Protein AF-A0A950K580-F1 (afdb_monomer_lite)

Radius of gyration: 21.32 Å; chains: 1; bounding box: 86×43×46 Å

pLDDT: mean 89.59, std 15.72, range [38.06, 98.88]

Sequence (179 aa):
MRTPIIGVLLLLSACGGGSEADAKKDRAASMATWALLFPLDGAEVRLPLKEMNVLLFKDEEVASKNPVVFEIQGDGVSLFGQIPPANNPGYDEKWEKLIGATLTVKPSGEFHHDAVESRLALPGKPEVKVLSGTLTPESTSGKWSGSEGNKTLKGKFSLLLSDGRRIEGTFAVHAITWG

Foldseek 3Di:
DDDDDDPPPPPPDDPDPDDPVVQLVLQVVLQVVFFWWFDDPNDIDTWRWAAKEWEADPDLVCLQQDWTKIWTHTRQWTWIWTDDSQQDCPPVNVNVSQAQPKIKTAQWDADPNDITGGWGDTPPDHIWTWHIKIWHFHDWDFDAAAPSGNTKTKGKMWTQIPVRDIIIGMGIHHYHYDD

Secondary structure (DSSP, 8-state):
-------------------HHHHHHHHHHHHTT-EEEEEETTEEEEEEEEEEEEE--SSHHHHHHSPEEEEEEETTEEEEEEE-GGG--TTTT-GGGGTT--EEEESEEEETTEEEE-EEE-TTS-EEEEEEEEEEEEEEE-S--STT---EEEEEEEEEETTS-EEEEEEEEEEEEE-

Structure (mmCIF, N/CA/C/O backbone):
data_AF-A0A950K580-F1
#
_entry.id   AF-A0A950K580-F1
#
loop_
_atom_site.group_PDB
_atom_site.id
_atom_site.type_symbol
_atom_site.label_atom_id
_atom_site.label_alt_id
_atom_site.label_comp_id
_atom_site.label_asym_id
_atom_site.label_entity_id
_atom_site.label_seq_id
_atom_site.pdbx_PDB_ins_code
_atom_site.Cartn_x
_atom_site.Cartn_y
_atom_site.Cartn_z
_atom_site.occupancy
_atom_site.B_iso_or_equiv
_atom_site.auth_seq_id
_atom_site.auth_comp_id
_atom_site.auth_asym_id
_atom_site.auth_atom_id
_atom_site.pdbx_PDB_model_num
ATOM 1 N N . MET A 1 1 ? 68.733 -33.167 -6.407 1.00 43.19 1 MET A N 1
ATOM 2 C CA . MET A 1 1 ? 67.789 -32.499 -7.333 1.00 43.19 1 MET A CA 1
ATOM 3 C C . MET A 1 1 ? 66.438 -33.191 -7.233 1.00 43.19 1 MET A C 1
ATOM 5 O O . MET A 1 1 ? 66.427 -34.413 -7.256 1.00 43.19 1 MET A O 1
ATOM 9 N N . ARG A 1 2 ? 65.358 -32.393 -7.201 1.00 38.06 2 ARG A N 1
ATOM 10 C CA . ARG A 1 2 ? 63.921 -32.744 -7.290 1.00 38.06 2 ARG A CA 1
ATOM 11 C C . ARG A 1 2 ? 63.175 -33.034 -5.979 1.00 38.06 2 ARG A C 1
ATOM 13 O O . ARG A 1 2 ? 62.946 -34.168 -5.587 1.00 38.06 2 ARG A O 1
ATOM 20 N N . THR A 1 3 ? 62.737 -31.933 -5.376 1.00 42.38 3 THR A N 1
ATOM 21 C CA . THR A 1 3 ? 61.520 -31.768 -4.568 1.00 42.38 3 THR A CA 1
ATOM 22 C C . THR A 1 3 ? 60.268 -32.195 -5.355 1.00 42.38 3 THR A C 1
ATOM 24 O O . THR A 1 3 ? 60.177 -31.848 -6.534 1.00 42.38 3 THR A O 1
ATOM 27 N N . PRO A 1 4 ? 59.263 -32.820 -4.717 1.00 47.78 4 PRO A N 1
ATOM 28 C CA . PRO A 1 4 ? 57.869 -32.703 -5.139 1.00 47.78 4 PRO A CA 1
ATOM 29 C C . PRO A 1 4 ? 57.065 -31.965 -4.052 1.00 47.78 4 PRO A C 1
ATOM 31 O O . PRO A 1 4 ? 57.013 -32.383 -2.902 1.00 47.78 4 PRO A O 1
ATOM 34 N N . ILE A 1 5 ? 56.707 -30.710 -4.328 1.00 44.75 5 ILE A N 1
ATOM 35 C CA . ILE A 1 5 ? 55.342 -30.244 -4.640 1.00 44.75 5 ILE A CA 1
ATOM 36 C C . ILE A 1 5 ? 54.392 -30.382 -3.441 1.00 44.75 5 ILE A C 1
ATOM 38 O O . ILE A 1 5 ? 53.749 -31.403 -3.217 1.00 44.75 5 ILE A O 1
ATOM 42 N N . ILE A 1 6 ? 54.304 -29.273 -2.703 1.00 45.47 6 ILE A N 1
ATOM 43 C CA . ILE A 1 6 ? 53.232 -28.943 -1.766 1.00 45.47 6 ILE A CA 1
ATOM 44 C C . ILE A 1 6 ? 51.934 -28.865 -2.577 1.00 45.47 6 ILE A C 1
ATOM 46 O O . ILE A 1 6 ? 51.773 -27.981 -3.418 1.00 45.47 6 ILE A O 1
ATOM 50 N N . GLY A 1 7 ? 51.021 -29.806 -2.341 1.00 38.62 7 GLY A N 1
ATOM 51 C CA . GLY A 1 7 ? 49.654 -29.731 -2.841 1.00 38.62 7 GLY A CA 1
ATOM 52 C C . GLY A 1 7 ? 48.914 -28.615 -2.115 1.00 38.62 7 GLY A C 1
ATOM 53 O O . GLY A 1 7 ? 48.489 -28.784 -0.975 1.00 38.62 7 GLY A O 1
ATOM 54 N N . VAL A 1 8 ? 48.790 -27.462 -2.770 1.00 41.91 8 VAL A N 1
ATOM 55 C CA . VAL A 1 8 ? 47.900 -26.380 -2.350 1.00 41.91 8 VAL A CA 1
ATOM 56 C C . VAL A 1 8 ? 46.468 -26.902 -2.462 1.00 41.91 8 VAL A C 1
ATOM 58 O O . VAL A 1 8 ? 45.935 -27.053 -3.560 1.00 41.91 8 VAL A O 1
ATOM 61 N N . LEU A 1 9 ? 45.855 -27.207 -1.317 1.00 41.38 9 LEU A N 1
ATOM 62 C CA . LEU A 1 9 ? 44.417 -27.420 -1.218 1.00 41.38 9 LEU A CA 1
ATOM 63 C C . LEU A 1 9 ? 43.745 -26.065 -1.492 1.00 41.38 9 LEU A C 1
ATOM 65 O O . LEU A 1 9 ? 43.717 -25.182 -0.636 1.00 41.38 9 LEU A O 1
ATOM 69 N N . LEU A 1 10 ? 43.258 -25.878 -2.718 1.00 41.56 10 LEU A N 1
ATOM 70 C CA . LEU A 1 10 ? 42.392 -24.763 -3.087 1.00 41.56 10 LEU A CA 1
ATOM 71 C C . LEU A 1 10 ? 41.057 -24.928 -2.349 1.00 41.56 10 LEU A C 1
ATOM 73 O O . LEU A 1 10 ? 40.171 -25.663 -2.780 1.00 41.56 10 LEU A O 1
ATOM 77 N N . LEU A 1 11 ? 40.934 -24.245 -1.211 1.00 38.19 11 LEU A N 1
ATOM 78 C CA . LEU A 1 11 ? 39.661 -23.963 -0.557 1.00 38.19 11 LEU A CA 1
ATOM 79 C C . LEU A 1 11 ? 38.837 -23.075 -1.498 1.00 38.19 11 LEU A C 1
ATOM 81 O O . LEU A 1 11 ? 39.038 -21.863 -1.570 1.00 38.19 11 LEU A O 1
ATOM 85 N N . LEU A 1 12 ? 37.928 -23.697 -2.250 1.00 41.06 12 LEU A N 1
ATOM 86 C CA . LEU A 1 12 ? 36.869 -23.012 -2.986 1.00 41.06 12 LEU A CA 1
ATOM 87 C C . LEU A 1 12 ? 35.871 -22.430 -1.978 1.00 41.06 12 LEU A C 1
ATOM 89 O O . LEU A 1 12 ? 34.885 -23.059 -1.599 1.00 41.06 12 LEU A O 1
ATOM 93 N N . SER A 1 13 ? 36.152 -21.214 -1.526 1.00 46.69 13 SER A N 1
ATOM 94 C CA . SER A 1 13 ? 35.209 -20.391 -0.780 1.00 46.69 13 SER A CA 1
ATOM 95 C C . SER A 1 13 ? 34.094 -19.899 -1.710 1.00 46.69 13 SER A C 1
ATOM 97 O O . SER A 1 13 ? 34.325 -19.074 -2.586 1.00 46.69 13 SER A O 1
ATOM 99 N N . ALA A 1 14 ? 32.890 -20.425 -1.484 1.00 45.47 14 ALA A N 1
ATOM 100 C CA . ALA A 1 14 ? 31.599 -19.733 -1.501 1.00 45.47 14 ALA A CA 1
ATOM 101 C C . ALA A 1 14 ? 31.311 -18.694 -2.613 1.00 45.47 14 ALA A C 1
ATOM 103 O O . ALA A 1 14 ? 31.613 -17.511 -2.482 1.00 45.47 14 ALA A O 1
ATOM 104 N N . CYS A 1 15 ? 30.506 -19.099 -3.599 1.00 44.62 15 CYS A N 1
ATOM 105 C CA . CYS A 1 15 ? 29.471 -18.234 -4.177 1.00 44.62 15 CYS A CA 1
ATOM 106 C C . CYS A 1 15 ? 28.112 -18.785 -3.728 1.00 44.62 15 CYS A C 1
ATOM 108 O O . CYS A 1 15 ? 27.539 -19.669 -4.358 1.00 44.62 15 CYS A O 1
ATOM 110 N N . GLY A 1 16 ? 27.650 -18.323 -2.563 1.00 44.59 16 GLY A N 1
ATOM 111 C CA . GLY A 1 16 ? 26.386 -18.727 -1.951 1.00 44.59 16 GLY A CA 1
ATOM 112 C C . GLY A 1 16 ? 25.178 -18.167 -2.701 1.00 44.59 16 GLY A C 1
ATOM 113 O O . GLY A 1 16 ? 24.600 -17.159 -2.293 1.00 44.59 16 GLY A O 1
ATOM 114 N N . GLY A 1 17 ? 24.780 -18.834 -3.783 1.00 52.66 17 GLY A N 1
ATOM 115 C CA . GLY A 1 17 ? 23.398 -18.786 -4.251 1.00 52.66 17 GLY A CA 1
ATOM 116 C C . GLY A 1 17 ? 22.542 -19.535 -3.233 1.00 52.66 17 GLY A C 1
ATOM 117 O O . GLY A 1 17 ? 22.716 -20.737 -3.064 1.00 52.66 17 GLY A O 1
ATOM 118 N N . GLY A 1 18 ? 21.697 -18.822 -2.484 1.00 63.38 18 GLY A N 1
ATOM 119 C CA . GLY A 1 18 ? 20.774 -19.468 -1.542 1.00 63.38 18 GLY A CA 1
ATOM 120 C C . GLY A 1 18 ? 19.825 -20.398 -2.295 1.00 63.38 18 GLY A C 1
ATOM 121 O O . GLY A 1 18 ? 19.462 -20.117 -3.437 1.00 63.38 18 GLY A O 1
ATOM 122 N N . SER A 1 19 ? 19.474 -21.520 -1.677 1.00 82.06 19 SER A N 1
ATOM 123 C CA . SER A 1 19 ? 18.600 -22.519 -2.286 1.00 82.06 19 SER A CA 1
ATOM 124 C C . SER A 1 19 ? 17.154 -22.015 -2.377 1.00 82.06 19 SER A C 1
ATOM 126 O O . SER A 1 19 ? 16.746 -21.120 -1.637 1.00 82.06 19 SER A O 1
ATOM 128 N N . GLU A 1 20 ? 16.337 -22.624 -3.238 1.00 82.19 20 GLU A N 1
ATOM 129 C CA . GLU A 1 20 ? 14.886 -22.369 -3.290 1.00 82.19 20 GLU A CA 1
ATOM 130 C C . GLU A 1 20 ? 14.214 -22.584 -1.919 1.00 82.19 20 GLU A C 1
ATOM 132 O O . GLU A 1 20 ? 13.305 -21.850 -1.527 1.00 82.19 20 GLU A O 1
ATOM 137 N N . ALA A 1 21 ? 14.719 -23.544 -1.136 1.00 85.50 21 ALA A N 1
ATOM 138 C CA . ALA A 1 21 ? 14.267 -23.783 0.229 1.00 85.50 21 ALA A CA 1
ATOM 139 C C . ALA A 1 21 ? 14.561 -22.594 1.163 1.00 85.50 21 ALA A C 1
ATOM 141 O O . ALA A 1 21 ? 13.720 -22.259 2.002 1.00 85.50 21 ALA A O 1
ATOM 142 N N . ASP A 1 22 ? 15.710 -21.931 0.996 1.00 86.62 22 ASP A N 1
ATOM 143 C CA . ASP A 1 22 ? 16.052 -20.722 1.752 1.00 86.62 22 ASP A CA 1
ATOM 144 C C . ASP A 1 22 ? 15.130 -19.562 1.367 1.00 86.62 22 ASP A C 1
ATOM 146 O O . ASP A 1 22 ? 14.585 -18.900 2.248 1.00 86.62 22 ASP A O 1
ATOM 150 N N . ALA A 1 23 ? 14.869 -19.367 0.069 1.00 85.62 23 ALA A N 1
ATOM 151 C CA . ALA A 1 23 ? 13.942 -18.340 -0.410 1.00 85.62 23 ALA A CA 1
ATOM 152 C C . ALA A 1 23 ? 12.526 -18.532 0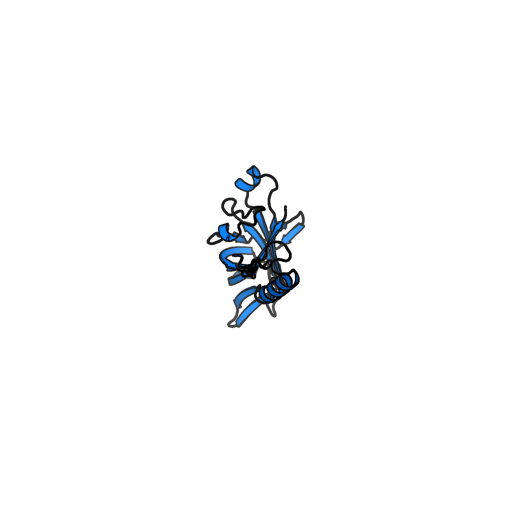.160 1.00 85.62 23 ALA A C 1
ATOM 154 O O . ALA A 1 23 ? 11.933 -17.591 0.693 1.00 85.62 23 ALA A O 1
ATOM 155 N N . LYS A 1 24 ? 12.017 -19.770 0.150 1.00 88.38 24 LYS A N 1
ATOM 156 C CA . LYS A 1 24 ? 10.711 -20.111 0.729 1.00 88.38 24 LYS A CA 1
ATOM 157 C C . LYS A 1 24 ? 10.654 -19.853 2.235 1.00 88.38 24 LYS A C 1
ATOM 159 O O . LYS A 1 24 ? 9.660 -19.323 2.736 1.00 88.38 24 LYS A O 1
ATOM 164 N N . LYS A 1 25 ? 11.707 -20.222 2.969 1.00 89.69 25 LYS A N 1
ATOM 165 C CA . LYS A 1 25 ? 11.805 -19.981 4.415 1.00 89.69 25 LYS A CA 1
ATOM 166 C C . LYS A 1 25 ? 11.840 -18.484 4.728 1.00 89.69 25 LYS A C 1
ATOM 168 O O . LYS A 1 25 ? 11.097 -18.027 5.597 1.00 89.69 25 LYS A O 1
ATOM 173 N N . ASP A 1 26 ? 12.658 -17.727 4.004 1.00 90.19 26 ASP A N 1
ATOM 174 C CA . ASP A 1 26 ? 12.786 -16.278 4.160 1.00 90.19 26 ASP A CA 1
ATOM 175 C C . ASP A 1 26 ? 11.474 -15.554 3.832 1.00 90.19 26 ASP A C 1
ATOM 177 O O . ASP A 1 26 ? 11.084 -14.614 4.536 1.00 90.19 26 ASP A O 1
ATOM 181 N N . ARG A 1 27 ? 10.759 -16.009 2.795 1.00 91.12 27 ARG A N 1
ATOM 182 C CA . ARG A 1 27 ? 9.419 -15.520 2.455 1.00 91.12 27 ARG A CA 1
ATOM 183 C C . ARG A 1 27 ? 8.433 -15.789 3.578 1.00 91.12 27 ARG A C 1
ATOM 185 O O . ARG A 1 27 ? 7.811 -14.843 4.044 1.00 91.12 27 ARG A O 1
ATOM 192 N N . ALA A 1 28 ? 8.332 -17.026 4.065 1.00 91.00 28 ALA A N 1
ATOM 193 C CA . ALA A 1 28 ? 7.405 -17.372 5.144 1.00 91.00 28 ALA A CA 1
ATOM 194 C C . ALA A 1 28 ? 7.643 -16.529 6.411 1.00 91.00 28 ALA A C 1
ATOM 196 O O . ALA A 1 28 ? 6.692 -16.032 7.017 1.00 91.00 28 ALA A O 1
ATOM 197 N N . ALA A 1 29 ? 8.909 -16.306 6.779 1.00 91.00 29 ALA A N 1
ATOM 198 C CA . ALA A 1 29 ? 9.263 -15.432 7.895 1.00 91.00 29 ALA A CA 1
ATOM 199 C C . ALA A 1 29 ? 8.858 -13.966 7.646 1.00 91.00 29 ALA A C 1
ATOM 201 O O . ALA A 1 29 ? 8.364 -13.295 8.551 1.00 91.00 29 ALA A O 1
ATOM 202 N N . SER A 1 30 ? 9.031 -13.473 6.417 1.00 92.75 30 SER A N 1
ATOM 203 C CA . SER A 1 30 ? 8.679 -12.097 6.043 1.00 92.75 30 SER A CA 1
ATOM 204 C C . SER A 1 30 ? 7.163 -11.890 5.995 1.00 92.75 30 SER A C 1
ATOM 206 O O . SER A 1 30 ? 6.676 -10.903 6.544 1.00 92.75 30 SER A O 1
ATOM 208 N N . MET A 1 31 ? 6.416 -12.849 5.439 1.00 92.31 31 MET A N 1
ATOM 209 C CA . MET A 1 31 ? 4.948 -12.851 5.357 1.00 92.31 31 MET A CA 1
ATOM 210 C C . MET A 1 31 ? 4.283 -12.639 6.714 1.00 92.31 31 MET A C 1
ATOM 212 O O . MET A 1 31 ? 3.323 -11.883 6.816 1.00 92.31 31 MET A O 1
ATOM 216 N N . ALA A 1 32 ? 4.826 -13.236 7.779 1.00 92.25 32 ALA A N 1
ATOM 217 C CA . ALA A 1 32 ? 4.306 -13.044 9.132 1.00 92.25 32 ALA A CA 1
ATOM 218 C C . ALA A 1 32 ? 4.348 -11.572 9.584 1.00 92.25 32 ALA A C 1
ATOM 220 O O . ALA A 1 32 ? 3.565 -11.164 10.442 1.00 92.25 32 ALA A O 1
ATOM 221 N N . THR A 1 33 ? 5.242 -10.764 9.004 1.00 95.44 33 THR A N 1
ATOM 222 C CA . THR A 1 33 ? 5.398 -9.341 9.323 1.00 95.44 33 THR A CA 1
ATOM 223 C C . THR A 1 33 ? 4.520 -8.425 8.474 1.00 95.44 33 THR A C 1
ATOM 225 O O . THR A 1 33 ? 4.260 -7.304 8.912 1.00 95.44 33 THR A O 1
ATOM 228 N N . TRP A 1 34 ? 4.016 -8.888 7.326 1.00 98.06 34 TRP A N 1
ATOM 229 C CA . TRP A 1 34 ? 3.260 -8.062 6.387 1.00 98.06 34 TRP A CA 1
ATOM 230 C C . TRP A 1 34 ? 1.863 -7.742 6.913 1.00 98.06 34 TRP A C 1
ATOM 232 O O . TRP A 1 34 ? 1.038 -8.629 7.135 1.00 98.06 34 TRP A O 1
ATOM 242 N N . ALA A 1 35 ? 1.609 -6.461 7.158 1.00 98.50 35 ALA A N 1
ATOM 243 C CA . ALA A 1 35 ? 0.360 -5.985 7.729 1.00 98.50 35 ALA A CA 1
ATOM 244 C C . ALA A 1 35 ? 0.199 -4.470 7.562 1.00 98.50 35 ALA A C 1
ATOM 246 O O . ALA A 1 35 ? 1.189 -3.753 7.403 1.00 98.50 35 ALA A O 1
ATOM 247 N N . LEU A 1 36 ? -1.040 -3.994 7.693 1.00 98.62 36 LEU A N 1
ATOM 248 C CA . LEU A 1 36 ? -1.335 -2.651 8.190 1.00 98.62 36 LEU A CA 1
ATOM 249 C C . LEU A 1 36 ? -1.380 -2.699 9.721 1.00 98.62 36 LEU A C 1
ATOM 251 O O . LEU A 1 36 ? -2.066 -3.552 10.289 1.00 98.62 36 LEU A O 1
ATOM 255 N N . LEU A 1 37 ? -0.672 -1.781 10.374 1.00 98.31 37 LEU A N 1
ATOM 256 C CA . LEU A 1 37 ? -0.622 -1.630 11.827 1.00 98.31 37 LEU A CA 1
ATOM 257 C C . LEU A 1 37 ? -1.024 -0.215 12.218 1.00 98.31 37 LEU A C 1
ATOM 259 O O . LEU A 1 37 ? -0.389 0.742 11.777 1.00 98.31 37 LEU A O 1
ATOM 263 N N . PHE A 1 38 ? -2.067 -0.073 13.032 1.00 98.12 38 PHE A N 1
ATOM 264 C CA . PHE A 1 38 ? -2.585 1.233 13.439 1.00 98.12 38 PHE A CA 1
ATOM 265 C C . PHE A 1 38 ? -3.372 1.156 14.751 1.00 98.12 38 PHE A C 1
ATOM 267 O O . PHE A 1 38 ? -3.984 0.127 15.042 1.00 98.12 38 PHE A O 1
ATOM 274 N N . PRO A 1 39 ? -3.406 2.239 15.543 1.00 96.75 39 PRO A N 1
ATOM 275 C CA . PRO A 1 39 ? -4.286 2.325 16.696 1.00 96.75 39 PRO A CA 1
ATOM 276 C C . PRO A 1 39 ? -5.744 2.527 16.258 1.00 96.75 39 PRO A C 1
ATOM 278 O O . PRO A 1 39 ? -6.046 3.356 15.399 1.00 96.75 39 PRO A O 1
ATOM 281 N N . LEU A 1 40 ? -6.667 1.812 16.895 1.00 93.69 40 LEU A N 1
ATOM 282 C CA . LEU A 1 40 ? -8.105 2.026 16.778 1.00 93.69 40 LEU A CA 1
ATOM 283 C C . LEU A 1 40 ? -8.766 1.772 18.134 1.00 93.69 40 LEU A C 1
ATOM 285 O O . LEU A 1 40 ? -8.578 0.715 18.728 1.00 93.69 40 LEU A O 1
ATOM 289 N N . ASP A 1 41 ? -9.543 2.741 18.618 1.00 91.31 41 ASP A N 1
ATOM 290 C CA . ASP A 1 41 ? -10.312 2.631 19.867 1.00 91.31 41 ASP A CA 1
ATOM 291 C C . ASP A 1 41 ? -9.462 2.188 21.084 1.00 91.31 41 ASP A C 1
ATOM 293 O O . ASP A 1 41 ? -9.922 1.463 21.962 1.00 91.31 41 ASP A O 1
ATOM 297 N N . GLY A 1 42 ? -8.196 2.623 21.135 1.00 90.56 42 GLY A N 1
ATOM 298 C CA . GLY A 1 42 ? -7.258 2.313 22.223 1.00 90.56 42 GLY A CA 1
ATOM 299 C C . GLY A 1 42 ? -6.534 0.964 22.108 1.00 90.56 42 GLY A C 1
ATOM 300 O O . GLY A 1 42 ? -5.712 0.659 22.970 1.00 90.56 42 GLY A O 1
ATOM 301 N N . ALA A 1 43 ? -6.785 0.183 21.054 1.00 94.12 43 ALA A N 1
ATOM 302 C CA . ALA A 1 43 ? -6.077 -1.061 20.757 1.00 94.12 43 ALA A CA 1
ATOM 303 C C . ALA A 1 43 ? -5.228 -0.934 19.483 1.00 94.12 43 ALA A C 1
ATOM 305 O O . ALA A 1 43 ? -5.567 -0.182 18.571 1.00 94.12 43 ALA A O 1
ATOM 306 N N . GLU A 1 44 ? -4.133 -1.690 19.396 1.00 96.56 44 GLU A N 1
ATOM 307 C CA . GLU A 1 44 ? -3.406 -1.857 18.136 1.00 96.56 44 GLU A CA 1
ATOM 308 C C . GLU A 1 44 ? -4.141 -2.875 17.259 1.00 96.56 44 GLU A C 1
ATOM 310 O O . GLU A 1 44 ? -4.383 -4.014 17.661 1.00 96.56 44 GLU A O 1
ATOM 315 N N . VAL A 1 45 ? -4.507 -2.456 16.051 1.00 96.88 45 VAL A N 1
ATOM 316 C CA . VAL A 1 45 ? -5.099 -3.314 15.031 1.00 96.88 45 VAL A CA 1
ATOM 317 C C . VAL A 1 45 ? -4.013 -3.752 14.060 1.00 96.88 45 VAL A C 1
ATOM 319 O O . VAL A 1 45 ? -3.239 -2.935 13.562 1.00 96.88 45 VAL A O 1
ATOM 322 N N . ARG A 1 46 ? -4.007 -5.053 13.756 1.00 97.56 46 ARG A N 1
ATOM 323 C CA . ARG A 1 46 ? -3.163 -5.677 12.739 1.00 97.56 46 ARG A CA 1
ATOM 324 C C . ARG A 1 46 ? -4.036 -6.304 11.662 1.00 97.56 46 ARG A C 1
ATOM 326 O O . ARG A 1 46 ? -4.723 -7.282 11.940 1.00 97.56 46 ARG A O 1
ATOM 333 N N . LEU A 1 47 ? -3.975 -5.772 10.443 1.00 97.81 47 LEU A N 1
ATOM 334 C CA . LEU A 1 47 ? -4.627 -6.364 9.269 1.00 97.81 47 LEU A CA 1
ATOM 335 C C . LEU A 1 47 ? -3.566 -7.018 8.373 1.00 97.81 47 LEU A C 1
ATOM 337 O O . LEU A 1 47 ? -2.751 -6.286 7.807 1.00 97.81 47 LEU A O 1
ATOM 341 N N . PRO A 1 48 ? -3.516 -8.360 8.266 1.00 97.75 48 PRO A N 1
ATOM 342 C CA . PRO A 1 48 ? -2.499 -9.054 7.479 1.00 97.75 48 PRO A CA 1
ATOM 343 C C . PRO A 1 48 ? -2.559 -8.705 5.991 1.00 97.75 48 PRO A C 1
ATOM 345 O O . PRO A 1 48 ? -3.633 -8.697 5.388 1.00 97.75 48 PRO A O 1
ATOM 348 N N . LEU A 1 49 ? -1.393 -8.485 5.385 1.00 98.19 49 LEU A N 1
ATOM 349 C CA . LEU A 1 49 ? -1.250 -8.247 3.949 1.00 98.19 49 LEU A CA 1
ATOM 350 C C . LEU A 1 49 ? -0.643 -9.467 3.254 1.00 98.19 49 LEU A C 1
ATOM 352 O O . LEU A 1 49 ? 0.143 -10.206 3.844 1.00 98.19 49 LEU A O 1
ATOM 356 N N . LYS A 1 50 ? -1.002 -9.662 1.986 1.00 95.69 50 LYS A N 1
ATOM 357 C CA . LYS A 1 50 ? -0.445 -10.696 1.108 1.00 95.69 50 LYS A CA 1
ATOM 358 C C . LYS A 1 50 ? 0.610 -10.101 0.188 1.00 95.69 50 LYS A C 1
ATOM 360 O O . LYS A 1 50 ? 1.763 -10.504 0.253 1.00 95.69 50 LYS A O 1
ATOM 365 N N . GLU A 1 51 ? 0.229 -9.122 -0.623 1.00 95.94 51 GLU A N 1
ATOM 366 C CA . GLU A 1 51 ? 1.107 -8.523 -1.626 1.00 95.94 51 GLU A CA 1
ATOM 367 C C . GLU A 1 51 ? 0.576 -7.170 -2.111 1.00 95.94 51 GLU A C 1
ATOM 369 O O . GLU A 1 51 ? -0.578 -6.807 -1.874 1.00 95.94 51 GLU A O 1
ATOM 374 N N . MET A 1 52 ? 1.457 -6.422 -2.768 1.00 97.56 52 MET A N 1
ATOM 375 C CA . MET A 1 52 ? 1.191 -5.204 -3.514 1.00 97.56 52 MET A CA 1
ATOM 376 C C . MET A 1 52 ? 1.501 -5.483 -4.982 1.00 97.56 52 MET A C 1
ATOM 378 O O . MET A 1 52 ? 2.663 -5.565 -5.376 1.00 97.56 52 MET A O 1
ATOM 382 N N . ASN A 1 53 ? 0.459 -5.596 -5.787 1.00 96.94 53 ASN A N 1
ATOM 383 C CA . ASN A 1 53 ? 0.544 -5.822 -7.216 1.00 96.94 53 ASN A CA 1
ATOM 384 C C . ASN A 1 53 ? 0.622 -4.475 -7.930 1.00 96.94 53 ASN A C 1
ATOM 386 O O . ASN A 1 53 ? -0.256 -3.637 -7.757 1.00 96.94 53 ASN A O 1
ATOM 390 N N . VAL A 1 54 ? 1.676 -4.244 -8.711 1.00 96.69 54 VAL A N 1
ATOM 391 C CA . VAL A 1 54 ? 1.892 -3.000 -9.464 1.00 96.69 54 VAL A CA 1
ATOM 392 C C . VAL A 1 54 ? 1.777 -3.289 -10.952 1.00 96.69 54 VAL A C 1
ATOM 394 O O . VAL A 1 54 ? 2.577 -4.047 -11.491 1.00 96.69 54 VAL A O 1
ATOM 397 N N . LEU A 1 55 ? 0.809 -2.668 -11.623 1.00 95.88 55 LEU A N 1
ATOM 398 C CA . LEU A 1 55 ? 0.587 -2.862 -13.053 1.00 95.88 55 LEU A CA 1
ATOM 399 C C . LEU A 1 55 ? 1.359 -1.818 -13.860 1.00 95.88 55 LEU A C 1
ATOM 401 O O . LEU A 1 55 ? 1.069 -0.620 -13.805 1.00 95.88 55 LEU A O 1
ATOM 405 N N . LEU A 1 56 ? 2.354 -2.284 -14.604 1.00 94.50 56 LEU A N 1
ATOM 406 C CA . LEU A 1 56 ? 3.231 -1.476 -15.434 1.00 94.50 56 LEU A CA 1
ATOM 407 C C . LEU A 1 56 ? 2.647 -1.284 -16.835 1.00 94.50 56 LEU A C 1
ATOM 409 O O . LEU A 1 56 ? 1.969 -2.148 -17.386 1.00 94.50 56 LEU A O 1
ATOM 413 N N . PHE A 1 57 ? 2.981 -0.153 -17.455 1.00 91.94 57 PHE A N 1
ATOM 414 C CA . PHE A 1 57 ? 2.783 0.018 -18.890 1.00 91.94 57 PHE A CA 1
ATOM 415 C C . PHE A 1 57 ? 3.901 -0.700 -19.655 1.00 91.94 57 PHE A C 1
ATOM 417 O O . PHE A 1 57 ? 5.065 -0.655 -19.258 1.00 91.94 57 PHE A O 1
ATOM 424 N N . LYS A 1 58 ? 3.555 -1.337 -20.778 1.00 89.75 58 LYS A N 1
ATOM 425 C CA . LYS A 1 58 ? 4.539 -1.910 -21.715 1.00 89.75 58 LYS A CA 1
ATOM 426 C C . LYS A 1 58 ? 5.326 -0.838 -22.464 1.00 89.75 58 LYS A C 1
ATOM 428 O O . LYS A 1 58 ? 6.491 -1.040 -22.776 1.00 89.75 58 LYS A O 1
ATOM 433 N N . ASP A 1 59 ? 4.670 0.278 -22.765 1.00 91.62 59 ASP A N 1
ATOM 434 C CA . ASP A 1 59 ? 5.256 1.398 -23.492 1.00 91.62 59 ASP A CA 1
ATOM 435 C C . ASP A 1 59 ? 5.950 2.366 -22.519 1.00 91.62 59 ASP A C 1
ATOM 437 O O . ASP A 1 59 ? 5.324 2.880 -21.587 1.00 91.62 59 ASP A O 1
ATOM 441 N N . GLU A 1 60 ? 7.246 2.606 -22.729 1.00 86.88 60 GLU A N 1
ATOM 442 C CA . GLU A 1 60 ? 8.067 3.460 -21.862 1.00 86.88 60 GLU A CA 1
ATOM 443 C C . GLU A 1 60 ? 7.669 4.941 -21.925 1.00 86.88 60 GLU A C 1
ATOM 445 O O . GLU A 1 60 ? 7.722 5.643 -20.910 1.00 86.88 60 GLU A O 1
ATOM 450 N N . GLU A 1 61 ? 7.232 5.431 -23.088 1.00 91.19 61 GLU A N 1
ATOM 451 C CA . GLU A 1 61 ? 6.781 6.812 -23.236 1.00 91.19 61 GLU A CA 1
ATOM 452 C C . GLU A 1 61 ? 5.493 7.027 -22.435 1.00 91.19 61 GLU A C 1
ATOM 454 O O . GLU A 1 61 ? 5.384 7.994 -21.672 1.00 91.19 61 GLU A O 1
ATOM 459 N N . VAL A 1 62 ? 4.551 6.084 -22.528 1.00 91.44 62 VAL A N 1
ATOM 460 C CA . VAL A 1 62 ? 3.323 6.077 -21.724 1.00 91.44 62 VAL A CA 1
ATOM 461 C C . VAL A 1 62 ? 3.662 5.971 -20.236 1.00 91.44 62 VAL A C 1
ATOM 463 O O . VAL A 1 62 ? 3.131 6.757 -19.445 1.00 91.44 62 VAL A O 1
ATOM 466 N N . ALA A 1 63 ? 4.578 5.073 -19.855 1.00 89.06 63 ALA A N 1
ATOM 467 C CA . ALA A 1 63 ? 5.021 4.882 -18.472 1.00 89.06 63 ALA A CA 1
ATOM 468 C C . ALA A 1 63 ? 5.641 6.145 -17.857 1.00 89.06 63 ALA A C 1
ATOM 470 O O . ALA A 1 63 ? 5.483 6.390 -16.662 1.00 89.06 63 ALA A O 1
ATOM 471 N N . SER A 1 64 ? 6.342 6.9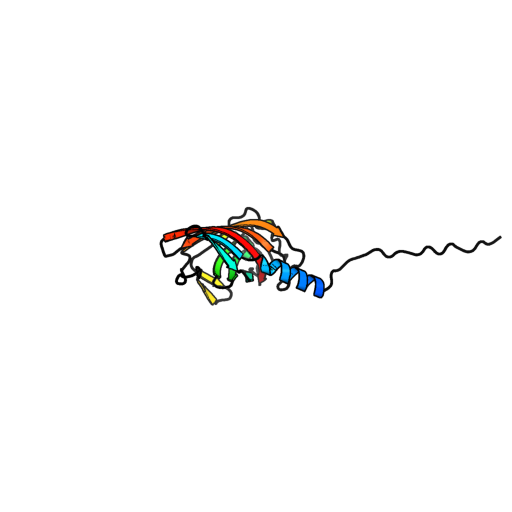49 -18.660 1.00 90.56 64 SER A N 1
ATOM 472 C CA . SER A 1 64 ? 6.997 8.180 -18.198 1.00 90.56 64 SER A CA 1
ATOM 473 C C . SER A 1 64 ? 6.020 9.326 -17.907 1.00 90.56 64 SER A C 1
ATOM 475 O O . SER A 1 64 ? 6.345 10.239 -17.148 1.00 90.56 64 SER A O 1
ATOM 477 N N . LYS A 1 65 ? 4.818 9.280 -18.495 1.00 93.50 65 LYS A N 1
ATOM 478 C CA . LYS A 1 65 ? 3.814 10.353 -18.424 1.00 93.50 65 LYS A CA 1
ATOM 479 C C . LYS A 1 65 ? 2.623 10.005 -17.535 1.00 93.50 65 LYS A C 1
ATOM 481 O O . LYS A 1 65 ? 1.960 10.913 -17.041 1.00 93.50 65 LYS A O 1
ATOM 486 N N . ASN A 1 66 ? 2.348 8.718 -17.324 1.00 94.81 66 ASN A N 1
ATOM 487 C CA . ASN A 1 66 ? 1.153 8.255 -16.626 1.00 94.81 66 ASN A CA 1
ATOM 488 C C . ASN A 1 66 ? 1.496 7.556 -15.308 1.00 94.81 66 ASN A C 1
ATOM 490 O O . ASN A 1 66 ? 2.472 6.806 -15.245 1.00 94.81 66 ASN A O 1
ATOM 494 N N . PRO A 1 67 ? 0.714 7.788 -14.241 1.00 95.81 67 PRO A N 1
ATOM 495 C CA . PRO A 1 67 ? 0.891 7.050 -13.005 1.00 95.81 67 PRO A CA 1
ATOM 496 C C . PRO A 1 67 ? 0.567 5.572 -13.233 1.00 95.81 67 PRO A C 1
ATOM 498 O O . PRO A 1 67 ? -0.454 5.247 -13.843 1.00 95.81 67 PRO A O 1
ATOM 501 N N . VAL A 1 68 ? 1.413 4.683 -12.717 1.00 95.94 68 VAL A N 1
ATOM 502 C CA . VAL A 1 68 ? 1.10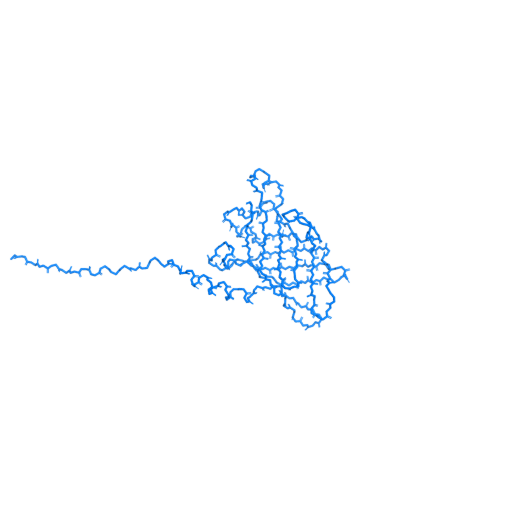5 3.247 -12.684 1.00 95.94 68 VAL A CA 1
ATOM 503 C C . VAL A 1 68 ? 0.179 2.955 -11.515 1.00 95.94 68 VAL A C 1
ATOM 505 O O . VAL A 1 68 ? 0.225 3.636 -10.487 1.00 95.94 68 VAL A O 1
ATOM 508 N N . VAL A 1 69 ? -0.689 1.964 -11.674 1.00 97.50 69 VAL A N 1
ATOM 509 C CA . VAL A 1 69 ? -1.662 1.595 -10.644 1.00 97.50 69 VAL A CA 1
ATOM 510 C C . VAL A 1 69 ? -1.123 0.464 -9.784 1.00 97.50 69 VAL A C 1
ATOM 512 O O . VAL A 1 69 ? -0.296 -0.334 -10.229 1.00 97.50 69 VAL A O 1
ATOM 515 N N . PHE A 1 70 ? -1.598 0.393 -8.547 1.00 98.00 70 PHE A N 1
ATOM 516 C CA . PHE A 1 70 ? -1.327 -0.732 -7.670 1.00 98.00 70 PHE A CA 1
ATOM 517 C C . PHE A 1 70 ? -2.585 -1.212 -6.956 1.00 98.00 70 PHE A C 1
ATOM 519 O O . PHE A 1 70 ? -3.505 -0.430 -6.708 1.00 98.00 70 PHE A O 1
ATOM 526 N N . GLU A 1 71 ? -2.570 -2.479 -6.567 1.00 98.25 71 GLU A N 1
ATOM 527 C CA . GLU A 1 71 ? -3.524 -3.091 -5.653 1.00 98.25 71 GLU A CA 1
ATOM 528 C C . GLU A 1 71 ? -2.765 -3.756 -4.499 1.00 98.25 71 GLU A C 1
ATOM 530 O O . GLU A 1 71 ? -1.901 -4.600 -4.719 1.00 98.25 71 GLU A O 1
ATOM 535 N N . ILE A 1 72 ? -3.079 -3.386 -3.258 1.00 98.38 72 ILE A N 1
ATOM 536 C CA . ILE A 1 72 ? -2.637 -4.115 -2.067 1.00 98.38 72 ILE A CA 1
ATOM 537 C C . ILE A 1 72 ? -3.759 -5.039 -1.628 1.00 98.38 72 ILE A C 1
ATOM 539 O O . ILE A 1 72 ? -4.857 -4.575 -1.320 1.00 98.38 72 ILE A O 1
ATOM 543 N N . GLN A 1 73 ? -3.450 -6.326 -1.528 1.00 97.50 73 GLN A N 1
ATOM 544 C CA . GLN A 1 73 ? -4.380 -7.354 -1.083 1.00 97.50 73 GLN A CA 1
ATOM 545 C C . GLN A 1 73 ? -3.961 -7.912 0.274 1.00 97.50 73 GLN A C 1
ATOM 547 O O . GLN A 1 73 ? -2.777 -8.040 0.590 1.00 97.50 73 GLN A O 1
ATOM 552 N N . GLY A 1 74 ? -4.945 -8.287 1.080 1.00 96.50 74 GLY A N 1
ATOM 553 C CA . GLY A 1 74 ? -4.753 -8.865 2.402 1.00 96.50 74 GLY A CA 1
ATOM 554 C C . GLY A 1 74 ? -6.016 -9.544 2.906 1.00 96.50 74 GLY A C 1
ATOM 555 O O . GLY A 1 74 ? -7.056 -9.524 2.247 1.00 96.50 74 GLY A O 1
ATOM 556 N N . ASP A 1 75 ? -5.930 -10.158 4.080 1.00 94.31 75 ASP A N 1
ATOM 557 C CA . ASP A 1 75 ? -7.135 -10.645 4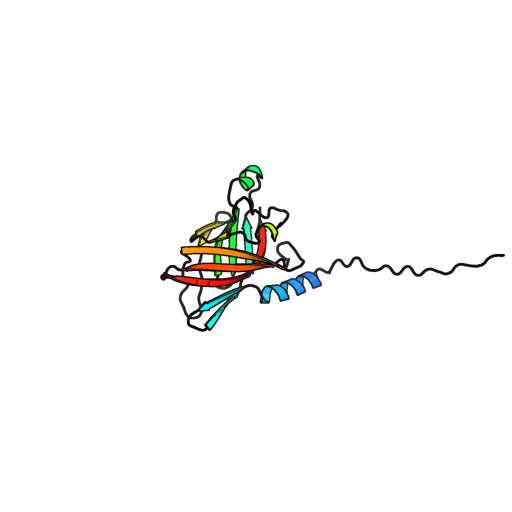.747 1.00 94.31 75 ASP A CA 1
ATOM 558 C C . ASP A 1 75 ? -7.909 -9.445 5.306 1.00 94.31 75 ASP A C 1
ATOM 560 O O . ASP A 1 75 ? -7.394 -8.695 6.138 1.00 94.31 75 ASP A O 1
ATOM 564 N N . GLY A 1 76 ? -9.109 -9.205 4.773 1.00 95.38 76 GLY A N 1
ATOM 565 C CA . GLY A 1 76 ? -9.889 -8.010 5.089 1.00 95.38 76 GLY A CA 1
ATOM 566 C C . GLY A 1 76 ? -9.308 -6.700 4.545 1.00 95.38 76 GLY A C 1
ATOM 567 O O . GLY A 1 76 ? -9.689 -5.635 5.025 1.00 95.38 76 GLY A O 1
ATOM 568 N N . VAL A 1 77 ? -8.389 -6.742 3.573 1.00 98.25 77 VAL A N 1
ATOM 569 C CA . VAL A 1 77 ? -7.784 -5.542 2.971 1.00 98.25 77 VAL A CA 1
ATOM 570 C C . VAL A 1 77 ? -7.797 -5.640 1.451 1.00 98.25 77 VAL A C 1
ATOM 572 O O . VAL A 1 77 ? -7.303 -6.606 0.875 1.00 98.25 77 VAL A O 1
ATOM 575 N N . SER A 1 78 ? -8.306 -4.594 0.810 1.00 98.19 78 SER A N 1
ATOM 576 C CA . SER A 1 78 ? -8.122 -4.312 -0.613 1.00 98.19 78 SER A CA 1
ATOM 577 C C . SER A 1 78 ? -7.875 -2.815 -0.728 1.00 98.19 78 SER A C 1
ATOM 579 O O . SER A 1 78 ? -8.724 -2.039 -0.300 1.00 98.19 78 SER A O 1
ATOM 581 N N . LEU A 1 79 ? -6.717 -2.384 -1.227 1.00 98.69 79 LEU A N 1
ATOM 582 C CA . LEU A 1 79 ? -6.410 -0.966 -1.446 1.00 98.69 79 LEU A CA 1
ATOM 583 C C . LEU A 1 79 ? -5.936 -0.758 -2.876 1.00 98.69 79 LEU A C 1
ATOM 585 O O . LEU A 1 79 ? -4.879 -1.247 -3.258 1.00 98.69 79 LEU A O 1
ATOM 589 N N . PHE A 1 80 ? -6.679 0.034 -3.631 1.00 98.69 80 PHE A N 1
ATOM 590 C CA . PHE A 1 80 ? -6.304 0.482 -4.958 1.00 98.69 80 PHE A CA 1
ATOM 591 C C . PHE A 1 80 ? -5.642 1.860 -4.896 1.00 98.69 80 PHE A C 1
ATOM 593 O O . PHE A 1 80 ? -6.090 2.764 -4.180 1.00 98.69 80 PHE A O 1
ATOM 600 N N . GLY A 1 81 ? -4.593 2.057 -5.686 1.00 98.44 81 GLY A N 1
ATOM 601 C CA . GLY A 1 81 ? -3.881 3.320 -5.703 1.00 98.44 81 GLY A CA 1
ATOM 602 C C . GLY A 1 81 ? -3.003 3.548 -6.920 1.00 98.44 81 GLY A C 1
ATOM 603 O O . GLY A 1 81 ? -3.069 2.835 -7.919 1.00 98.44 81 GLY A O 1
ATOM 604 N N . GLN A 1 82 ? -2.218 4.618 -6.848 1.00 98.44 82 GLN A N 1
ATOM 605 C CA . GLN A 1 82 ? -1.392 5.120 -7.936 1.00 98.44 82 GLN A CA 1
ATOM 606 C C . GLN A 1 82 ? 0.005 5.509 -7.450 1.00 98.44 82 GLN A C 1
ATOM 608 O O . GLN A 1 82 ? 0.167 6.145 -6.404 1.00 98.44 82 GLN A O 1
ATOM 613 N N . ILE A 1 83 ? 1.004 5.158 -8.254 1.00 98.25 83 ILE A N 1
ATOM 614 C CA . ILE A 1 83 ? 2.397 5.573 -8.113 1.00 98.25 83 ILE A CA 1
ATOM 615 C C . ILE A 1 83 ? 2.655 6.688 -9.133 1.00 98.25 83 ILE A C 1
ATOM 617 O O . ILE A 1 83 ? 2.375 6.494 -10.319 1.00 98.25 83 ILE A O 1
ATOM 621 N N . PRO A 1 84 ? 3.201 7.844 -8.718 1.00 97.25 84 PRO A N 1
ATOM 622 C CA . PRO A 1 84 ? 3.567 8.907 -9.647 1.00 97.25 84 PRO A CA 1
ATOM 623 C C . PRO A 1 84 ? 4.556 8.423 -10.725 1.00 97.25 84 PRO A C 1
ATOM 625 O O . PRO A 1 84 ? 5.443 7.626 -10.407 1.00 97.25 84 PRO A O 1
ATOM 628 N N . PRO A 1 85 ? 4.489 8.944 -11.968 1.00 95.62 85 PRO A N 1
ATOM 629 C CA . PRO A 1 85 ? 5.368 8.506 -13.060 1.00 95.62 85 PRO A CA 1
ATOM 630 C C . PRO A 1 85 ? 6.863 8.572 -12.705 1.00 95.62 85 PRO A C 1
ATOM 632 O O . PRO A 1 85 ? 7.622 7.645 -12.981 1.00 95.62 85 PRO A O 1
ATOM 635 N N . ALA A 1 86 ? 7.279 9.635 -12.006 1.00 95.75 86 ALA A N 1
ATOM 636 C CA . ALA A 1 86 ? 8.665 9.848 -11.583 1.00 95.75 86 ALA A CA 1
ATOM 637 C C . ALA A 1 86 ? 9.205 8.751 -10.643 1.00 95.75 86 ALA A C 1
ATOM 639 O O . ALA A 1 86 ? 10.415 8.542 -10.563 1.00 95.75 86 ALA A O 1
ATOM 640 N N . ASN A 1 87 ? 8.315 8.039 -9.949 1.00 96.81 87 ASN A N 1
ATOM 641 C CA . ASN A 1 87 ? 8.652 7.016 -8.965 1.00 96.81 87 ASN A CA 1
ATOM 642 C C . ASN A 1 87 ? 8.356 5.598 -9.469 1.00 96.81 87 ASN A C 1
ATOM 644 O O . ASN A 1 87 ? 8.447 4.651 -8.696 1.00 96.81 87 ASN A O 1
ATOM 648 N N . ASN A 1 88 ? 8.026 5.428 -10.753 1.00 94.44 88 ASN A N 1
ATOM 649 C CA . ASN A 1 88 ? 7.740 4.118 -11.325 1.00 94.44 88 ASN A CA 1
ATOM 650 C C . ASN A 1 88 ? 8.943 3.154 -11.133 1.00 94.44 88 ASN A C 1
ATOM 652 O O . ASN A 1 88 ? 10.058 3.464 -11.592 1.00 94.44 88 ASN A O 1
ATOM 656 N N . PRO A 1 89 ? 8.744 1.998 -10.462 1.00 92.69 89 PRO A N 1
ATOM 657 C CA . PRO A 1 89 ? 9.810 1.026 -10.219 1.00 92.69 89 PRO A CA 1
ATOM 658 C C . PRO A 1 89 ? 10.286 0.336 -11.508 1.00 92.69 89 PRO A C 1
ATOM 660 O O . PRO A 1 89 ? 11.449 -0.066 -11.578 1.00 92.69 89 PRO A O 1
ATOM 663 N N . GLY A 1 90 ? 9.437 0.265 -12.541 1.00 92.06 90 GLY A N 1
ATOM 664 C CA . GLY A 1 90 ? 9.713 -0.423 -13.805 1.00 92.06 90 GLY A CA 1
ATOM 665 C C . GLY A 1 90 ? 9.873 -1.943 -13.659 1.00 92.06 90 GLY A C 1
ATOM 666 O O . GLY A 1 90 ? 9.802 -2.486 -12.557 1.00 92.06 90 GLY A O 1
ATOM 667 N N . TYR A 1 91 ? 10.115 -2.629 -14.781 1.00 90.56 91 TYR A N 1
ATOM 668 C CA . TYR A 1 91 ? 10.312 -4.089 -14.816 1.00 90.56 91 TYR A CA 1
ATOM 669 C C . TYR A 1 91 ? 11.559 -4.550 -14.047 1.00 90.56 91 TYR A C 1
ATOM 671 O O . TYR A 1 91 ? 11.595 -5.669 -13.551 1.00 90.56 91 TYR A O 1
ATOM 679 N N . ASP A 1 92 ? 12.545 -3.665 -13.877 1.00 89.81 92 ASP A N 1
ATOM 680 C CA . ASP A 1 92 ? 13.735 -3.910 -13.053 1.00 89.81 92 ASP A CA 1
ATOM 681 C C . ASP A 1 92 ? 13.445 -3.902 -11.538 1.00 89.81 92 ASP A C 1
ATOM 683 O O . ASP A 1 92 ? 14.376 -4.034 -10.743 1.00 89.81 92 ASP A O 1
ATOM 687 N N . GLU A 1 93 ? 12.191 -3.681 -11.120 1.00 91.12 93 GLU A N 1
ATOM 688 C CA . GLU A 1 93 ? 11.779 -3.682 -9.713 1.00 91.1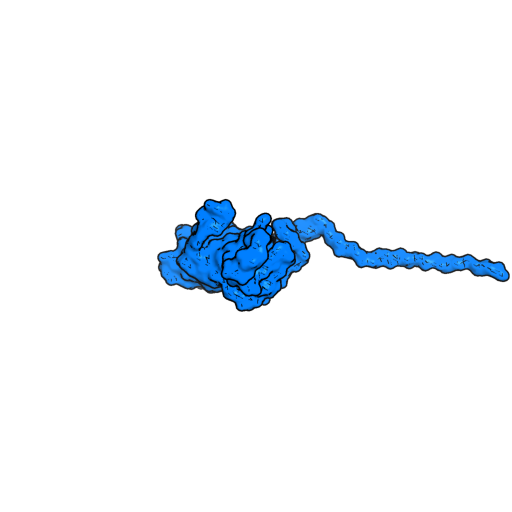2 93 GLU A CA 1
ATOM 689 C C . GLU A 1 93 ? 12.620 -2.730 -8.835 1.00 91.12 93 GLU A C 1
ATOM 691 O O . GLU A 1 93 ? 13.071 -3.079 -7.737 1.00 91.12 93 GLU A O 1
ATOM 696 N N . LYS A 1 94 ? 12.848 -1.495 -9.310 1.00 92.44 94 LYS A N 1
ATOM 697 C CA . LYS A 1 94 ? 13.611 -0.454 -8.589 1.00 92.44 94 LYS A CA 1
ATOM 698 C C . LYS A 1 94 ? 12.780 0.159 -7.459 1.00 92.44 94 LYS A C 1
ATOM 700 O O . LYS A 1 94 ? 12.472 1.353 -7.474 1.00 92.44 94 LYS A O 1
ATOM 705 N N . TRP A 1 95 ? 12.392 -0.669 -6.492 1.00 93.88 95 TRP A N 1
ATOM 706 C CA . TRP A 1 95 ? 11.533 -0.330 -5.354 1.00 93.88 95 TRP A CA 1
ATOM 707 C C . TRP A 1 95 ? 12.064 0.838 -4.519 1.00 93.88 95 TRP A C 1
ATOM 709 O O . TRP A 1 95 ? 11.288 1.582 -3.924 1.00 93.88 95 TRP A O 1
ATOM 719 N N . GLU A 1 96 ? 13.377 1.055 -4.525 1.00 94.12 96 GLU A N 1
ATOM 720 C CA . GLU A 1 96 ? 14.048 2.156 -3.836 1.00 94.12 96 GLU A CA 1
ATOM 721 C C . GLU A 1 96 ? 13.585 3.533 -4.345 1.00 94.12 96 GLU A C 1
ATOM 723 O O . GLU A 1 96 ? 13.606 4.504 -3.591 1.00 94.12 96 GLU A O 1
ATOM 728 N N . LYS A 1 97 ? 13.087 3.628 -5.588 1.00 95.38 97 LYS A N 1
ATOM 729 C CA . LYS A 1 97 ? 12.491 4.863 -6.131 1.00 95.38 97 LYS A CA 1
ATOM 730 C C . LYS A 1 97 ? 11.225 5.304 -5.402 1.00 95.38 97 LYS A C 1
ATOM 732 O O . LYS A 1 97 ? 10.829 6.462 -5.525 1.00 95.38 97 LYS A O 1
ATOM 737 N N . LEU A 1 98 ? 10.562 4.389 -4.697 1.00 97.31 98 LEU A N 1
ATOM 738 C CA . LEU A 1 98 ? 9.343 4.686 -3.954 1.00 97.31 98 LEU A CA 1
ATOM 739 C C . LEU A 1 98 ? 9.635 5.283 -2.574 1.00 97.31 98 LEU A C 1
ATOM 741 O O . LEU A 1 98 ? 8.724 5.816 -1.945 1.00 97.31 98 LEU A O 1
ATOM 745 N N . ILE A 1 99 ? 10.876 5.200 -2.085 1.00 98.06 99 ILE A N 1
ATOM 746 C CA . ILE A 1 99 ? 11.226 5.686 -0.750 1.00 98.06 99 ILE A CA 1
ATOM 747 C C . ILE A 1 99 ? 11.074 7.208 -0.686 1.00 98.06 99 ILE A C 1
ATOM 749 O O . ILE A 1 99 ? 11.632 7.942 -1.498 1.00 98.06 99 ILE A O 1
ATOM 753 N N . GLY A 1 100 ? 10.283 7.677 0.279 1.00 97.94 100 GLY A N 1
ATOM 754 C CA . GLY A 1 100 ? 9.902 9.079 0.446 1.00 97.94 100 GLY A CA 1
ATOM 755 C C . GLY A 1 100 ? 8.835 9.569 -0.540 1.00 97.94 100 GLY A C 1
ATOM 756 O O . GLY A 1 100 ? 8.328 10.679 -0.379 1.00 97.94 100 GLY A O 1
ATOM 757 N N . ALA A 1 101 ? 8.452 8.764 -1.535 1.00 97.88 101 ALA A N 1
ATOM 758 C CA . ALA A 1 101 ? 7.389 9.115 -2.465 1.00 97.88 101 ALA A CA 1
ATOM 759 C C . ALA A 1 101 ? 6.019 8.994 -1.788 1.00 97.88 101 ALA A C 1
ATOM 761 O O . ALA A 1 101 ? 5.769 8.084 -1.001 1.00 97.88 101 ALA A O 1
ATOM 762 N N . THR A 1 102 ? 5.101 9.896 -2.132 1.00 98.25 102 THR A N 1
ATOM 763 C CA . THR A 1 102 ? 3.699 9.768 -1.724 1.00 98.25 102 THR A CA 1
ATOM 764 C C . THR A 1 102 ? 2.934 9.021 -2.806 1.00 98.25 102 THR A C 1
ATOM 766 O O . THR A 1 102 ? 2.753 9.529 -3.911 1.00 98.25 102 THR A O 1
ATOM 769 N N . LEU A 1 103 ? 2.477 7.816 -2.479 1.00 98.62 103 LEU A N 1
ATOM 770 C CA . LEU A 1 103 ? 1.589 7.020 -3.317 1.00 98.62 103 LEU A CA 1
ATOM 771 C C . LEU A 1 103 ? 0.149 7.339 -2.923 1.00 98.62 103 LEU A C 1
ATOM 773 O O . LEU A 1 103 ? -0.171 7.398 -1.736 1.00 98.62 103 LEU A O 1
ATOM 777 N N . THR A 1 104 ? -0.729 7.557 -3.895 1.00 98.62 104 THR A N 1
ATOM 778 C CA . THR A 1 104 ? -2.132 7.890 -3.618 1.00 98.62 104 THR A CA 1
ATOM 779 C C . THR A 1 104 ? -2.955 6.618 -3.488 1.00 98.62 104 THR A C 1
ATOM 781 O O . THR A 1 104 ? -2.885 5.761 -4.360 1.00 98.62 104 THR A O 1
ATOM 784 N N . VAL A 1 105 ? -3.781 6.519 -2.449 1.00 98.81 105 VAL A N 1
ATOM 785 C CA . VAL A 1 105 ? -4.842 5.511 -2.331 1.00 98.81 105 VAL A CA 1
ATOM 786 C C . VAL A 1 105 ? -6.156 6.151 -2.763 1.00 98.81 105 VAL A C 1
ATOM 788 O O . VAL A 1 105 ? -6.511 7.246 -2.318 1.00 98.81 105 VAL A O 1
ATOM 791 N N . LYS A 1 106 ? -6.872 5.475 -3.658 1.00 98.62 106 LYS A N 1
ATOM 792 C CA . LYS A 1 106 ? -8.120 5.940 -4.271 1.00 98.62 106 LYS A CA 1
ATOM 793 C C . LYS A 1 106 ? -9.287 5.072 -3.801 1.00 98.62 106 LYS A C 1
ATOM 795 O O . LYS A 1 106 ? -9.053 3.941 -3.385 1.00 98.62 106 LYS A O 1
ATOM 800 N N . PRO A 1 107 ? -10.537 5.554 -3.874 1.00 98.50 107 PRO A N 1
ATOM 801 C CA . PRO A 1 107 ? -11.685 4.756 -3.450 1.00 98.50 107 PRO A CA 1
ATOM 802 C C . PRO A 1 107 ? -11.929 3.550 -4.357 1.00 98.50 107 PRO A C 1
ATOM 804 O O . PRO A 1 107 ? -12.363 2.499 -3.894 1.00 98.50 107 PRO A O 1
ATOM 807 N N . SER A 1 108 ? -11.623 3.696 -5.644 1.00 98.25 108 SER A N 1
ATOM 808 C CA . SER A 1 108 ? -11.706 2.627 -6.629 1.00 98.25 108 SER A CA 1
ATOM 809 C C . SER A 1 108 ? -10.877 2.940 -7.875 1.00 98.25 108 SER A C 1
ATOM 811 O O . SER A 1 108 ? -10.393 4.067 -8.067 1.00 98.25 108 SER A O 1
ATOM 813 N N . GLY A 1 109 ? -10.732 1.929 -8.726 1.00 96.56 109 GLY A N 1
ATOM 814 C CA . GLY A 1 109 ? -10.212 2.041 -10.082 1.00 96.56 109 GLY A CA 1
ATOM 815 C C . GLY A 1 109 ? -10.250 0.703 -10.806 1.00 96.56 109 GLY A C 1
ATOM 816 O O . GLY A 1 109 ? -11.026 -0.176 -10.440 1.00 96.56 109 GLY A O 1
ATOM 817 N N . GLU A 1 110 ? -9.426 0.575 -11.839 1.00 94.50 110 GLU A N 1
ATOM 818 C CA . GLU A 1 110 ? -9.334 -0.622 -12.674 1.00 94.50 110 GLU A CA 1
ATOM 819 C C . GLU A 1 110 ? -7.939 -1.241 -12.532 1.00 94.50 110 GLU A C 1
ATOM 821 O O . GLU A 1 110 ? -6.932 -0.537 -12.655 1.00 94.50 110 GLU A O 1
ATOM 826 N N . PHE A 1 111 ? -7.885 -2.547 -12.275 1.00 92.19 111 PHE A N 1
ATOM 827 C CA . PHE A 1 111 ? -6.663 -3.347 -12.229 1.00 92.19 111 PHE A CA 1
ATOM 828 C C . PHE A 1 111 ? -6.878 -4.584 -13.112 1.00 92.19 111 PHE A C 1
ATOM 830 O O . PHE A 1 111 ? -7.812 -5.338 -12.880 1.00 92.19 111 PHE A O 1
ATOM 837 N N . HIS A 1 112 ? -6.081 -4.765 -14.171 1.00 88.25 112 HIS A N 1
ATOM 838 C CA . HIS A 1 112 ? -6.286 -5.829 -15.177 1.00 88.25 112 HIS A CA 1
ATOM 839 C C . HIS A 1 112 ? -7.712 -5.922 -15.765 1.00 88.25 112 HIS A C 1
ATOM 841 O O . HIS A 1 112 ? -8.187 -7.014 -16.054 1.00 88.25 112 HIS A O 1
ATOM 847 N N . HIS A 1 113 ? -8.380 -4.787 -15.995 1.00 87.69 113 HIS A N 1
ATOM 848 C CA . HIS A 1 113 ? -9.779 -4.711 -16.458 1.00 87.69 113 HIS A CA 1
ATOM 849 C C . HIS A 1 113 ? -10.849 -5.061 -15.423 1.00 87.69 113 HIS A C 1
ATOM 851 O O . HIS A 1 113 ? -12.038 -4.897 -15.703 1.00 87.69 113 HIS A O 1
ATOM 857 N N . ASP A 1 114 ? -10.447 -5.436 -14.212 1.00 91.69 114 ASP A N 1
ATOM 858 C CA . ASP A 1 114 ? -11.362 -5.644 -13.103 1.00 91.69 114 ASP A CA 1
ATOM 859 C C . ASP A 1 114 ? -11.522 -4.359 -12.290 1.00 91.69 114 ASP A C 1
ATOM 861 O O . ASP A 1 114 ? -10.558 -3.655 -11.968 1.00 91.69 114 ASP A O 1
ATOM 865 N N . ALA A 1 115 ? -12.768 -4.047 -11.936 1.00 94.31 115 ALA A N 1
ATOM 866 C CA . ALA A 1 115 ? -13.061 -2.955 -11.023 1.00 94.31 115 ALA A CA 1
ATOM 867 C C . ALA A 1 115 ? -12.640 -3.345 -9.599 1.00 94.31 115 ALA A C 1
ATOM 869 O O . ALA A 1 115 ? -13.158 -4.305 -9.027 1.00 94.31 115 ALA A O 1
ATOM 870 N N . VAL A 1 116 ? -11.740 -2.562 -9.007 1.00 96.81 116 VAL A N 1
ATOM 871 C CA . VAL A 1 116 ? -11.254 -2.760 -7.639 1.00 96.81 116 VAL A CA 1
ATOM 872 C C . VAL A 1 116 ? -11.767 -1.633 -6.752 1.00 96.81 116 VAL A C 1
ATOM 874 O O . VAL A 1 116 ? -11.570 -0.453 -7.047 1.00 96.81 116 VAL A O 1
ATOM 877 N N . GLU A 1 117 ? -12.406 -1.995 -5.639 1.00 97.81 117 GLU A N 1
ATOM 878 C CA . GLU A 1 117 ? -12.786 -1.064 -4.573 1.00 97.81 117 GLU A CA 1
ATOM 879 C C . GLU A 1 117 ? -11.821 -1.159 -3.387 1.00 97.81 117 GLU A C 1
ATOM 881 O O . GLU A 1 117 ? -11.492 -2.257 -2.915 1.00 97.81 117 GLU A O 1
ATOM 886 N N . SER A 1 118 ? -11.433 0.002 -2.860 1.00 98.69 118 SER A N 1
ATOM 887 C CA . SER A 1 118 ? -10.632 0.102 -1.646 1.00 98.69 118 SER A CA 1
ATOM 888 C C . SER A 1 118 ? -11.505 -0.030 -0.400 1.00 98.69 118 SER A C 1
ATOM 890 O O . SER A 1 118 ? -12.450 0.739 -0.201 1.00 98.69 118 SER A O 1
ATOM 892 N N . ARG A 1 119 ? -11.184 -0.987 0.470 1.00 98.38 119 ARG A N 1
ATOM 893 C CA . ARG A 1 119 ? -11.977 -1.338 1.652 1.00 98.38 119 ARG A CA 1
ATOM 894 C C . ARG A 1 119 ? -11.152 -2.042 2.724 1.00 98.38 119 ARG A C 1
ATOM 896 O O . ARG A 1 119 ? -10.125 -2.656 2.433 1.00 98.38 119 ARG A O 1
ATOM 903 N N . LEU A 1 120 ? -11.635 -1.949 3.960 1.00 98.12 120 LEU A N 1
ATOM 904 C CA . LEU A 1 120 ? -11.045 -2.575 5.140 1.00 98.12 120 LEU A CA 1
ATOM 905 C C . LEU A 1 120 ? -12.120 -3.282 5.970 1.00 98.12 120 LEU A C 1
ATOM 907 O O . LEU A 1 120 ? -13.128 -2.671 6.328 1.00 98.12 120 LEU A O 1
ATOM 911 N N . ALA A 1 121 ? -11.872 -4.529 6.354 1.00 96.69 121 ALA A N 1
ATOM 912 C CA . ALA A 1 121 ? -12.643 -5.250 7.357 1.00 96.69 121 ALA A CA 1
ATOM 913 C C . ALA A 1 121 ? -11.999 -5.035 8.732 1.00 96.69 121 ALA A C 1
ATOM 915 O O . ALA A 1 121 ? -11.005 -5.665 9.091 1.00 96.69 121 ALA A O 1
ATOM 916 N N . LEU A 1 122 ? -12.542 -4.090 9.499 1.00 94.00 122 LEU A N 1
ATOM 917 C CA . LEU A 1 122 ? -12.025 -3.770 10.829 1.00 94.00 122 LEU A CA 1
ATOM 918 C C . LEU A 1 122 ? -12.527 -4.793 11.867 1.00 94.00 122 LEU A C 1
ATOM 920 O O . LEU A 1 122 ? -13.687 -5.202 11.792 1.00 94.00 122 LEU A O 1
ATOM 924 N N . PRO A 1 123 ? -11.713 -5.179 12.870 1.00 90.69 123 PRO A N 1
ATOM 925 C CA . PRO A 1 123 ? -12.109 -6.182 13.856 1.00 90.69 123 PRO A CA 1
ATOM 926 C C . PRO A 1 123 ? -13.423 -5.833 14.561 1.00 90.69 123 PRO A C 1
ATOM 928 O O . PRO A 1 123 ? -13.579 -4.738 15.103 1.00 90.69 123 PRO A O 1
ATOM 931 N N . GLY A 1 124 ? -14.374 -6.772 14.547 1.00 87.38 124 GLY A N 1
ATOM 932 C CA . GLY A 1 124 ? -15.680 -6.610 15.192 1.00 87.38 124 GLY A CA 1
ATOM 933 C C . GLY A 1 124 ? -16.597 -5.558 14.555 1.00 87.38 124 GLY A C 1
ATOM 934 O O . GLY A 1 124 ? -17.610 -5.209 15.159 1.00 87.38 124 GLY A O 1
ATOM 935 N N . LYS A 1 125 ? -16.267 -5.039 13.365 1.00 88.25 125 LYS A N 1
ATOM 936 C CA . LYS A 1 125 ? -17.067 -4.038 12.643 1.00 88.25 125 LYS A CA 1
ATOM 937 C C . LYS A 1 125 ? -17.373 -4.514 11.213 1.00 88.25 125 LYS A C 1
ATOM 939 O O . LYS A 1 125 ? -16.653 -5.362 10.688 1.00 88.25 125 LYS A O 1
ATOM 944 N N . PRO A 1 126 ? -18.425 -3.980 10.566 1.00 90.69 126 PRO A N 1
ATOM 945 C CA . PRO A 1 126 ? -18.640 -4.187 9.139 1.00 90.69 126 PRO A CA 1
ATOM 946 C C . PRO A 1 126 ? -17.453 -3.693 8.308 1.00 90.69 126 PRO A C 1
ATOM 948 O O . PRO A 1 126 ? -16.719 -2.791 8.723 1.00 90.69 126 PRO A O 1
ATOM 951 N N . GLU A 1 127 ? -17.303 -4.264 7.115 1.00 95.69 127 GLU A N 1
ATOM 952 C CA . GLU A 1 127 ? -16.370 -3.753 6.117 1.00 95.69 127 GLU A CA 1
ATOM 953 C C . GLU A 1 127 ? -16.695 -2.289 5.791 1.00 95.69 127 GLU A C 1
ATOM 955 O O . GLU A 1 127 ? -17.860 -1.904 5.664 1.00 95.69 127 GLU A O 1
ATOM 960 N N . VAL A 1 128 ? -15.657 -1.462 5.686 1.00 97.50 128 VAL A N 1
ATOM 961 C CA . VAL A 1 128 ? -15.785 -0.027 5.444 1.00 97.50 128 VAL A CA 1
ATOM 962 C C . VAL A 1 128 ? -15.009 0.359 4.193 1.00 97.50 128 VAL A C 1
ATOM 964 O O . VAL A 1 128 ? -13.892 -0.116 3.969 1.00 97.50 128 VAL A O 1
ATOM 967 N N . LYS A 1 129 ? -15.590 1.237 3.373 1.00 98.31 129 LYS A N 1
ATOM 968 C CA . LYS A 1 129 ? -14.923 1.730 2.167 1.00 98.31 129 LYS A CA 1
ATOM 969 C C . LYS A 1 129 ? -13.864 2.759 2.542 1.00 98.31 129 LYS A C 1
ATOM 971 O O . LYS A 1 129 ? -14.054 3.566 3.454 1.00 98.31 129 LYS A O 1
ATOM 976 N N . VAL A 1 130 ? -12.761 2.757 1.810 1.00 98.62 130 VAL A N 1
ATOM 977 C CA . VAL A 1 130 ? -11.749 3.812 1.867 1.00 98.62 130 VAL A CA 1
ATOM 978 C C . VAL A 1 130 ? -12.134 4.868 0.838 1.00 98.62 130 VAL A C 1
ATOM 980 O O . VAL A 1 130 ? -12.386 4.546 -0.315 1.00 98.62 130 VAL A O 1
ATOM 983 N N . LEU A 1 131 ? -12.205 6.131 1.246 1.00 98.56 131 LEU A N 1
ATOM 984 C CA . LEU A 1 131 ? -12.549 7.247 0.363 1.00 98.56 131 LEU A CA 1
ATOM 985 C C . LEU A 1 131 ? -11.317 7.870 -0.290 1.00 98.56 131 LEU A C 1
ATOM 987 O O . LEU A 1 131 ? -11.378 8.324 -1.429 1.00 98.56 131 LEU A O 1
ATOM 991 N N . SER A 1 132 ? -10.208 7.922 0.440 1.00 98.62 132 SER A N 1
ATOM 992 C CA . SER A 1 132 ? -8.925 8.426 -0.040 1.00 98.62 132 SER A CA 1
ATOM 993 C C . SER A 1 132 ? -7.820 8.060 0.939 1.00 98.62 132 SER A C 1
ATOM 995 O O . SER A 1 132 ? -8.080 7.670 2.078 1.00 98.62 132 SER A O 1
ATOM 997 N N . GLY A 1 133 ? -6.574 8.215 0.515 1.00 98.62 133 GLY A N 1
ATOM 998 C CA . GLY A 1 133 ? -5.452 8.105 1.424 1.00 98.62 133 GLY A CA 1
ATOM 999 C C . GLY A 1 133 ? -4.106 8.212 0.741 1.00 98.62 133 GLY A C 1
ATOM 1000 O O . GLY A 1 133 ? -4.007 8.511 -0.451 1.00 98.62 133 GLY A O 1
ATOM 1001 N N . THR A 1 134 ? -3.065 7.955 1.515 1.00 98.75 134 THR A N 1
ATOM 1002 C CA . THR A 1 134 ? -1.684 7.950 1.055 1.00 98.75 134 THR A CA 1
ATOM 1003 C C . THR A 1 134 ? -0.906 6.799 1.672 1.00 98.75 134 THR A C 1
ATOM 1005 O O . THR A 1 134 ? -1.177 6.383 2.800 1.00 98.75 134 THR A O 1
ATOM 1008 N N . LEU A 1 135 ? 0.088 6.317 0.929 1.00 98.81 135 LEU A N 1
ATOM 1009 C CA . LEU A 1 135 ? 1.178 5.486 1.428 1.00 98.81 135 LEU A CA 1
ATOM 1010 C C . LEU A 1 135 ? 2.489 6.233 1.197 1.00 98.81 135 LEU A C 1
ATOM 1012 O O . LEU A 1 135 ? 2.696 6.810 0.131 1.00 98.81 135 LEU A O 1
ATOM 1016 N N . THR A 1 136 ? 3.392 6.185 2.165 1.00 98.69 136 THR A N 1
ATOM 1017 C CA . THR A 1 136 ? 4.744 6.731 2.040 1.00 98.69 136 THR A CA 1
ATOM 1018 C C . THR A 1 136 ? 5.737 5.649 2.437 1.00 98.69 136 THR A C 1
ATOM 1020 O O . THR A 1 136 ? 5.935 5.424 3.633 1.00 98.69 136 THR A O 1
ATOM 1023 N N . PRO A 1 137 ? 6.327 4.933 1.465 1.00 98.50 137 PRO A N 1
ATOM 1024 C CA . PRO A 1 137 ? 7.400 3.983 1.728 1.00 98.50 137 PRO A CA 1
ATOM 1025 C C . PRO A 1 137 ? 8.615 4.686 2.344 1.00 98.50 137 PRO A C 1
ATOM 1027 O O . PRO A 1 137 ? 9.022 5.756 1.902 1.00 98.50 137 PRO A O 1
ATOM 1030 N N . GLU A 1 138 ? 9.209 4.077 3.362 1.00 98.62 138 GLU A N 1
ATOM 1031 C CA . GLU A 1 138 ? 10.351 4.606 4.119 1.00 98.62 138 GLU A CA 1
ATOM 1032 C C . GLU A 1 138 ? 11.577 3.690 4.017 1.00 98.62 138 GLU A C 1
ATOM 1034 O O . GLU A 1 138 ? 12.708 4.156 4.131 1.00 98.62 138 GLU A O 1
ATOM 1039 N N . SER A 1 139 ? 11.381 2.388 3.783 1.00 98.00 139 SER A N 1
ATOM 1040 C CA . SER A 1 139 ? 12.480 1.443 3.564 1.00 98.00 139 SER A CA 1
ATOM 1041 C C . SER A 1 139 ? 12.052 0.211 2.764 1.00 98.00 139 SER A C 1
ATOM 1043 O O . SER A 1 139 ? 10.864 -0.108 2.657 1.00 98.00 139 SER A O 1
ATOM 1045 N N . THR A 1 140 ? 13.042 -0.501 2.225 1.00 95.75 140 THR A N 1
ATOM 1046 C CA . THR A 1 140 ? 12.909 -1.856 1.679 1.00 95.75 140 THR A CA 1
ATOM 1047 C C . THR A 1 140 ? 13.688 -2.846 2.549 1.00 95.75 140 THR A C 1
ATOM 1049 O O . THR A 1 140 ? 14.677 -2.503 3.197 1.00 95.75 140 THR A O 1
ATOM 1052 N N . SER A 1 141 ? 13.248 -4.100 2.585 1.00 93.88 141 SER A N 1
ATOM 1053 C CA . SER A 1 141 ? 14.011 -5.213 3.163 1.00 93.88 141 SER A CA 1
ATOM 1054 C C . SER A 1 141 ? 13.758 -6.497 2.384 1.00 93.88 141 SER A C 1
ATOM 1056 O O . SER A 1 141 ? 12.859 -6.536 1.554 1.00 93.88 141 SER A O 1
ATOM 1058 N N . GLY A 1 142 ? 14.479 -7.569 2.701 1.00 90.38 142 GLY A N 1
ATOM 1059 C CA . GLY A 1 142 ? 14.372 -8.830 1.970 1.00 90.38 142 GLY A CA 1
ATOM 1060 C C . GLY A 1 142 ? 15.384 -8.908 0.830 1.00 90.38 142 GLY A C 1
ATOM 1061 O O . GLY A 1 142 ? 16.000 -7.917 0.443 1.00 90.38 142 GLY A O 1
ATOM 1062 N N . LYS A 1 143 ? 15.600 -10.126 0.346 1.00 86.88 143 LYS A N 1
ATOM 1063 C CA . LYS A 1 143 ? 16.672 -10.476 -0.592 1.00 86.88 143 LYS A CA 1
ATOM 1064 C C . LYS A 1 143 ? 16.122 -10.912 -1.946 1.00 86.88 143 LYS A C 1
ATOM 1066 O O . LYS A 1 143 ? 16.751 -10.658 -2.969 1.00 86.88 143 LYS A O 1
ATOM 1071 N N . TRP A 1 144 ? 14.971 -11.573 -1.939 1.00 84.75 144 TRP A N 1
ATOM 1072 C CA . TRP A 1 144 ? 14.422 -12.289 -3.082 1.00 84.75 144 TRP A CA 1
ATOM 1073 C C . TRP A 1 144 ? 13.337 -11.445 -3.764 1.00 84.75 144 TRP A C 1
ATOM 1075 O O . TRP A 1 144 ? 12.419 -10.967 -3.095 1.00 84.75 144 TRP A O 1
ATOM 1085 N N . SER A 1 145 ? 13.472 -11.241 -5.073 1.00 84.75 145 SER A N 1
ATOM 1086 C CA . SER A 1 145 ? 12.519 -10.527 -5.943 1.00 84.75 145 SER A CA 1
ATOM 1087 C C . SER A 1 145 ? 11.492 -11.480 -6.570 1.00 84.75 145 SER A C 1
ATOM 1089 O O . SER A 1 145 ? 11.602 -12.695 -6.397 1.00 84.75 145 SER A O 1
ATOM 1091 N N . GLY A 1 146 ? 10.530 -10.934 -7.322 1.00 84.06 146 GLY A N 1
ATOM 1092 C CA . GLY A 1 146 ? 9.488 -11.704 -8.005 1.00 84.06 146 GLY A CA 1
ATOM 1093 C C . GLY A 1 146 ? 8.400 -12.234 -7.068 1.00 84.06 146 GLY A C 1
ATOM 1094 O O . GLY A 1 146 ? 8.458 -12.031 -5.858 1.00 84.06 146 GLY A O 1
ATOM 1095 N N . SER A 1 147 ? 7.413 -12.941 -7.629 1.00 84.44 147 SER A N 1
ATOM 1096 C CA . SER A 1 147 ? 6.189 -13.355 -6.922 1.00 84.44 147 SER A CA 1
ATOM 1097 C C . SER A 1 147 ? 6.417 -14.271 -5.718 1.00 84.44 147 SER A C 1
ATOM 1099 O O . SER A 1 147 ? 5.652 -14.226 -4.760 1.00 84.44 147 SER A O 1
ATOM 1101 N N . GLU A 1 148 ? 7.489 -15.065 -5.739 1.00 85.69 148 GLU A N 1
ATOM 1102 C CA . GLU A 1 148 ? 7.926 -15.942 -4.641 1.00 85.69 148 GLU A CA 1
ATOM 1103 C C . GLU A 1 148 ? 9.001 -15.290 -3.755 1.00 85.69 148 GLU A C 1
ATOM 1105 O O . GLU A 1 148 ? 9.629 -15.935 -2.913 1.00 85.69 148 GLU A O 1
ATOM 1110 N N . GLY A 1 149 ? 9.236 -13.993 -3.944 1.00 88.19 149 GLY A N 1
ATOM 1111 C CA . GLY A 1 149 ? 10.250 -13.235 -3.240 1.00 88.19 149 GLY A CA 1
ATOM 1112 C C . GLY A 1 149 ? 9.871 -12.872 -1.807 1.00 88.19 149 GLY A C 1
ATOM 1113 O O . GLY A 1 149 ? 8.855 -13.281 -1.249 1.00 88.19 149 GLY A O 1
ATOM 1114 N N . ASN A 1 150 ? 10.711 -12.063 -1.178 1.00 91.50 150 ASN A N 1
ATOM 1115 C CA . ASN A 1 150 ? 10.428 -11.463 0.120 1.00 91.50 150 ASN A CA 1
ATOM 1116 C C . ASN A 1 150 ? 10.792 -9.975 0.186 1.00 91.50 150 ASN A C 1
ATOM 1118 O O . ASN A 1 150 ? 10.836 -9.403 1.281 1.00 91.50 150 ASN A O 1
ATOM 1122 N N . LYS A 1 151 ? 11.052 -9.335 -0.964 1.00 91.56 151 LYS A N 1
ATOM 1123 C CA . LYS A 1 151 ? 11.268 -7.888 -1.040 1.00 91.56 151 LYS A CA 1
ATOM 1124 C C . LYS A 1 151 ? 10.056 -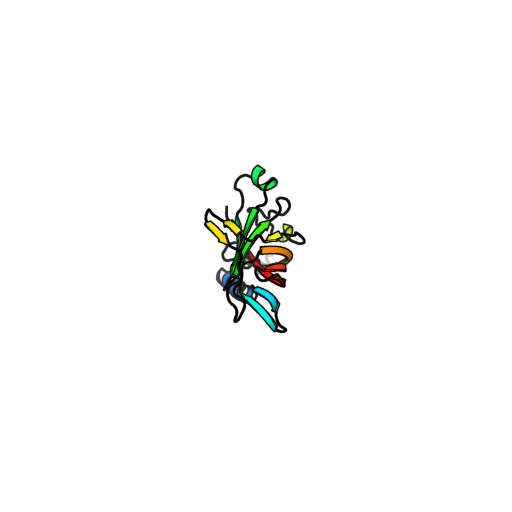7.141 -0.495 1.00 91.56 151 LYS A C 1
ATOM 1126 O O . LYS A 1 151 ? 9.003 -7.095 -1.118 1.00 91.56 151 LYS A O 1
ATOM 1131 N N . THR A 1 152 ? 10.219 -6.578 0.692 1.00 96.06 152 THR A N 1
ATOM 1132 C CA . THR A 1 152 ? 9.166 -5.953 1.487 1.00 96.06 152 THR A CA 1
ATOM 1133 C C . THR A 1 152 ? 9.353 -4.443 1.471 1.00 96.06 152 THR A C 1
ATOM 1135 O O . THR A 1 152 ? 10.394 -3.962 1.920 1.00 96.06 152 THR A O 1
ATOM 1138 N N . LEU A 1 153 ? 8.346 -3.705 1.012 1.00 97.44 153 LEU A N 1
ATOM 1139 C CA . LEU A 1 153 ? 8.206 -2.269 1.234 1.00 97.44 153 LEU A CA 1
ATOM 1140 C C . LEU A 1 153 ? 7.629 -2.027 2.623 1.00 97.44 153 LEU A C 1
ATOM 1142 O O . LEU A 1 153 ? 6.669 -2.685 3.026 1.00 97.44 153 LEU A O 1
ATOM 1146 N N . LYS A 1 154 ? 8.204 -1.068 3.344 1.00 98.56 154 LYS A N 1
ATOM 1147 C CA . LYS A 1 154 ? 7.742 -0.651 4.668 1.00 98.56 154 LYS A CA 1
ATOM 1148 C C . LYS A 1 154 ? 7.598 0.853 4.704 1.00 98.56 154 LYS A C 1
ATOM 1150 O O . LYS A 1 154 ? 8.442 1.553 4.147 1.00 98.56 154 LYS A O 1
ATOM 1155 N N . GLY A 1 155 ? 6.583 1.357 5.388 1.00 98.69 155 GLY A N 1
ATOM 1156 C CA . GLY A 1 155 ? 6.403 2.794 5.535 1.00 98.69 155 GLY A CA 1
ATOM 1157 C C . GLY A 1 155 ? 5.156 3.160 6.313 1.00 98.69 155 GLY A C 1
ATOM 1158 O O . GLY A 1 155 ? 4.659 2.365 7.110 1.00 98.69 155 GLY A O 1
ATOM 1159 N N . LYS A 1 156 ? 4.644 4.364 6.063 1.00 98.88 156 LYS A N 1
ATOM 1160 C CA . LYS A 1 156 ? 3.465 4.921 6.733 1.00 98.88 156 LYS A CA 1
ATOM 1161 C C . LYS A 1 156 ? 2.272 5.024 5.804 1.00 98.88 156 LYS A C 1
ATOM 1163 O O . LYS A 1 156 ? 2.432 5.122 4.590 1.00 98.88 156 LYS A O 1
ATOM 1168 N N . PHE A 1 157 ? 1.081 5.051 6.383 1.00 98.81 157 PHE A N 1
ATOM 1169 C CA . PHE A 1 157 ? -0.148 5.318 5.651 1.00 98.81 157 PHE A CA 1
ATOM 1170 C C . PHE A 1 157 ? -1.071 6.278 6.403 1.00 98.81 157 PHE A C 1
ATOM 1172 O O . PHE A 1 157 ? -1.016 6.368 7.629 1.00 98.81 157 PHE A O 1
ATOM 1179 N N . SER A 1 158 ? -1.955 6.945 5.661 1.00 98.75 158 SER A N 1
ATOM 1180 C CA . SER A 1 158 ? -3.107 7.690 6.187 1.00 98.75 158 SER A CA 1
ATOM 1181 C C . SER A 1 158 ? -4.303 7.419 5.279 1.00 98.75 158 SER A C 1
ATOM 1183 O O . SER A 1 158 ? -4.211 7.649 4.076 1.00 98.75 158 SER A O 1
ATOM 1185 N N . LEU A 1 159 ? -5.411 6.910 5.818 1.00 98.81 159 LEU A N 1
ATOM 1186 C CA . LEU A 1 159 ? -6.630 6.600 5.064 1.00 98.81 159 LEU A CA 1
ATOM 1187 C C . LEU A 1 159 ? -7.830 7.329 5.674 1.00 98.81 159 LEU A C 1
ATOM 1189 O O . LEU A 1 159 ? -8.006 7.344 6.892 1.00 98.81 159 LEU A O 1
ATOM 1193 N N . LEU A 1 160 ? -8.678 7.894 4.819 1.00 98.62 160 LEU A N 1
ATOM 1194 C CA . LEU A 1 160 ? -10.002 8.400 5.163 1.00 98.62 160 LEU A CA 1
ATOM 1195 C C . LEU A 1 160 ? -11.044 7.336 4.817 1.00 98.62 160 LEU A C 1
ATOM 1197 O O . LEU A 1 160 ? -11.102 6.871 3.679 1.00 98.62 160 LEU A O 1
ATOM 1201 N N . LEU A 1 161 ? -11.873 6.966 5.786 1.00 98.31 161 LEU A N 1
ATOM 1202 C CA . LEU A 1 161 ? -12.889 5.924 5.659 1.00 98.31 161 LEU A CA 1
ATOM 1203 C C . LEU A 1 161 ? -14.276 6.532 5.412 1.00 98.31 161 LEU A C 1
ATOM 1205 O O . LEU A 1 161 ? -14.534 7.692 5.737 1.00 98.31 161 LEU A O 1
ATOM 1209 N N . SER A 1 162 ? -15.192 5.743 4.850 1.00 98.00 162 SER A N 1
ATOM 1210 C CA . SER A 1 162 ? -16.544 6.199 4.496 1.00 98.00 162 SER A CA 1
ATOM 1211 C C . SER A 1 162 ? -17.434 6.533 5.692 1.00 98.00 162 SER A C 1
ATOM 1213 O O . SER A 1 162 ? -18.461 7.179 5.523 1.00 98.00 162 SER A O 1
ATOM 1215 N N . ASP A 1 163 ? -17.047 6.117 6.896 1.00 95.25 163 ASP A N 1
ATOM 1216 C CA . ASP A 1 163 ? -17.711 6.487 8.150 1.00 95.25 163 ASP A CA 1
ATOM 1217 C C . ASP A 1 163 ? -17.118 7.746 8.808 1.00 95.25 163 ASP A C 1
ATOM 1219 O O . ASP A 1 163 ? -17.444 8.072 9.948 1.00 95.25 163 ASP A O 1
ATOM 1223 N N . GLY A 1 164 ? -16.235 8.452 8.094 1.00 95.50 164 GLY A N 1
ATOM 1224 C CA . GLY A 1 164 ? -15.616 9.700 8.529 1.00 95.50 164 GLY A CA 1
ATOM 1225 C C . GLY A 1 164 ? -14.350 9.526 9.367 1.00 95.50 164 GLY A C 1
ATOM 1226 O O . GLY A 1 164 ? -13.672 10.519 9.634 1.00 95.50 164 GLY A O 1
ATOM 1227 N N . ARG A 1 165 ? -13.982 8.300 9.765 1.00 95.25 165 ARG A N 1
ATOM 1228 C CA . ARG A 1 165 ? -12.740 8.069 10.512 1.00 95.25 165 ARG A CA 1
ATOM 1229 C C . ARG A 1 165 ? -11.519 8.273 9.622 1.00 95.25 165 ARG A C 1
ATOM 1231 O O . ARG A 1 165 ? -11.491 7.849 8.468 1.00 95.25 165 ARG A O 1
ATOM 1238 N N . ARG A 1 166 ? -10.473 8.862 10.201 1.00 97.38 166 ARG A N 1
ATOM 1239 C CA . ARG A 1 166 ? -9.115 8.830 9.654 1.00 97.38 166 ARG A CA 1
ATOM 1240 C C . ARG A 1 166 ? -8.298 7.817 10.444 1.00 97.38 166 ARG A C 1
ATOM 1242 O O . ARG A 1 166 ? -8.293 7.873 11.671 1.00 97.38 166 ARG A O 1
ATOM 1249 N N . ILE A 1 167 ? -7.632 6.908 9.744 1.00 97.38 167 ILE A N 1
ATOM 1250 C CA . ILE A 1 167 ? -6.703 5.947 10.341 1.00 97.38 167 ILE A CA 1
ATOM 1251 C C . ILE A 1 167 ? -5.303 6.188 9.796 1.00 97.38 167 ILE A C 1
ATOM 1253 O O . ILE A 1 167 ? -5.125 6.439 8.605 1.00 97.38 167 ILE A O 1
ATOM 1257 N N . GLU A 1 168 ? -4.314 6.118 10.676 1.00 98.56 168 GLU A N 1
ATOM 1258 C CA . GLU A 1 168 ? -2.914 6.359 10.347 1.00 98.56 168 GLU A CA 1
ATOM 1259 C C . GLU A 1 168 ? -2.061 5.304 11.028 1.00 98.56 168 GLU A C 1
ATOM 1261 O O . GLU A 1 168 ? -2.362 4.871 12.141 1.00 98.56 168 GLU A O 1
ATOM 1266 N N . GLY A 1 169 ? -1.006 4.870 10.354 1.00 98.62 169 GLY A N 1
ATOM 1267 C CA . GLY A 1 169 ? -0.228 3.749 10.843 1.00 98.62 169 GLY A CA 1
ATOM 1268 C C . GLY A 1 169 ? 0.950 3.409 9.959 1.00 98.62 169 GLY A C 1
ATOM 1269 O O . GLY A 1 169 ? 1.416 4.231 9.167 1.00 98.62 169 GLY A O 1
ATOM 1270 N N . THR A 1 170 ? 1.430 2.179 10.102 1.00 98.81 170 THR A N 1
ATOM 1271 C CA . THR A 1 170 ? 2.517 1.634 9.293 1.00 98.81 170 THR A CA 1
ATOM 1272 C C . THR A 1 170 ? 2.038 0.480 8.432 1.00 98.81 170 THR A C 1
ATOM 1274 O O . THR A 1 170 ? 1.096 -0.231 8.778 1.00 98.81 170 THR A O 1
ATOM 1277 N N . PHE A 1 171 ? 2.679 0.302 7.285 1.00 98.75 171 PHE A N 1
ATOM 1278 C CA . PHE A 1 171 ? 2.459 -0.851 6.429 1.00 98.75 171 PHE A CA 1
ATOM 1279 C C . PHE A 1 171 ? 3.774 -1.584 6.193 1.00 98.75 171 PHE A C 1
ATOM 1281 O O . PHE A 1 171 ? 4.843 -0.972 6.129 1.00 98.75 171 PHE A O 1
ATOM 1288 N N . ALA A 1 172 ? 3.679 -2.897 6.034 1.00 98.44 172 ALA A N 1
ATOM 1289 C CA . ALA A 1 172 ? 4.728 -3.739 5.486 1.00 98.44 172 ALA A CA 1
ATOM 1290 C C . ALA A 1 172 ? 4.091 -4.689 4.471 1.00 98.44 172 ALA A C 1
ATOM 1292 O O . ALA A 1 172 ? 3.137 -5.384 4.813 1.00 98.44 172 ALA A O 1
ATOM 1293 N N . VAL A 1 173 ? 4.587 -4.714 3.237 1.00 98.19 173 VAL A N 1
ATOM 1294 C CA . VAL A 1 173 ? 4.008 -5.531 2.163 1.00 98.19 173 VAL A CA 1
ATOM 1295 C C . VAL A 1 173 ? 5.069 -5.933 1.150 1.00 98.19 173 VAL A C 1
ATOM 1297 O O . VAL A 1 173 ? 5.996 -5.171 0.883 1.00 98.19 173 VAL A O 1
ATOM 1300 N N . HIS A 1 174 ? 4.945 -7.123 0.576 1.00 96.56 174 HIS A N 1
ATOM 1301 C CA . HIS A 1 174 ? 5.762 -7.522 -0.562 1.00 96.56 174 HIS A CA 1
ATOM 1302 C C . HIS A 1 174 ? 5.201 -6.958 -1.860 1.00 96.56 174 HIS A C 1
ATOM 1304 O O . HIS A 1 174 ? 4.026 -7.156 -2.144 1.00 96.56 174 HIS A O 1
ATOM 1310 N N . ALA A 1 175 ? 6.028 -6.244 -2.621 1.00 94.25 175 ALA A N 1
ATOM 1311 C CA . ALA A 1 175 ? 5.618 -5.658 -3.891 1.00 94.25 175 ALA A CA 1
ATOM 1312 C C . ALA A 1 175 ? 6.118 -6.482 -5.078 1.00 94.25 175 ALA A C 1
ATOM 1314 O O . ALA A 1 175 ? 7.252 -6.962 -5.065 1.00 94.25 175 ALA A O 1
ATOM 1315 N N . ILE A 1 176 ? 5.256 -6.621 -6.083 1.00 94.38 176 ILE A N 1
ATOM 1316 C CA . ILE A 1 176 ? 5.472 -7.401 -7.302 1.00 94.38 176 ILE A CA 1
ATOM 1317 C C . ILE A 1 176 ? 4.986 -6.562 -8.487 1.00 94.38 176 ILE A C 1
ATOM 1319 O O . ILE A 1 176 ? 4.007 -5.819 -8.369 1.00 94.38 176 ILE A O 1
ATOM 1323 N N . THR A 1 177 ? 5.671 -6.646 -9.625 1.00 93.50 177 THR A N 1
ATOM 1324 C CA . THR A 1 177 ? 5.249 -5.988 -10.867 1.00 93.50 177 THR A CA 1
ATOM 1325 C C . THR A 1 177 ? 4.553 -6.960 -11.820 1.00 93.50 177 THR A C 1
ATOM 1327 O O . THR A 1 177 ? 4.886 -8.140 -11.890 1.00 93.50 177 THR A O 1
ATOM 1330 N N . TRP A 1 178 ? 3.596 -6.435 -12.581 1.00 90.50 178 TRP A N 1
ATOM 1331 C CA . TRP A 1 178 ? 2.869 -7.115 -13.653 1.00 90.50 178 TRP A CA 1
ATOM 1332 C C . TRP A 1 178 ? 2.906 -6.236 -14.902 1.00 90.50 178 TRP A C 1
ATOM 1334 O O . TRP A 1 178 ? 2.887 -5.011 -14.778 1.00 90.50 178 TRP A O 1
ATOM 1344 N N . GLY A 1 179 ? 2.946 -6.821 -16.099 1.00 79.25 179 GLY A N 1
ATOM 1345 C CA . GLY A 1 179 ? 3.000 -6.063 -17.353 1.00 79.25 179 GLY A CA 1
ATOM 1346 C C . GLY A 1 179 ? 2.913 -6.935 -18.587 1.00 79.25 179 GLY A C 1
ATOM 1347 O O . GLY A 1 179 ? 3.457 -8.059 -18.573 1.00 79.25 179 GLY A O 1
#